Protein AF-A0A0N0D3Z8-F1 (afdb_monomer_lite)

Sequence (91 aa):
MELDKVRQEKMILENRLDKVRQNEQQSSILTSPEKNIEGNNVPNRVAGWGVQLKGNYYRLFKKIKGKVKWIHIGKKWDKNLAKKKINEFIG

Radius of gyration: 19.42 Å; chains: 1; bounding box: 47×43×44 Å

Secondary structure (DSSP, 8-state):
-HHHHHHHHHHHHHHHHHHHHHHHHHHHHTS------SSS---SEETTEEEEEETTEEEEEEEETTEEEEEEEESS--HHHHHHHHHT---

pLDDT: mean 76.92, std 18.61, range [37.0, 95.88]

Foldseek 3Di:
DVVVVVVVVVVVVVVVVVVVVVVVVVVVVVPDDPPPVVDPDDDQDAPQWGWDDDPQFIKTWDQDPNDIDIGTQGNDDDNVSVVVSVVVDDD

Structure (mmCIF, N/CA/C/O backbone):
data_AF-A0A0N0D3Z8-F1
#
_entry.id   AF-A0A0N0D3Z8-F1
#
loop_
_atom_site.group_PDB
_atom_site.id
_atom_site.type_symbol
_atom_site.label_atom_id
_atom_site.label_alt_id
_atom_site.label_comp_id
_atom_site.label_asym_id
_atom_site.label_entity_id
_atom_site.label_seq_id
_atom_site.pdbx_PDB_ins_code
_atom_site.Cartn_x
_atom_site.Cartn_y
_atom_site.Cartn_z
_atom_site.occupancy
_atom_site.B_iso_or_equiv
_atom_site.auth_seq_id
_atom_site.auth_comp_id
_atom_site.auth_asym_id
_atom_site.auth_atom_id
_atom_site.pdbx_PDB_model_num
ATOM 1 N N . MET A 1 1 ? -34.920 28.238 26.130 1.00 59.50 1 MET A N 1
ATOM 2 C CA . MET A 1 1 ? -33.477 28.491 25.925 1.00 59.50 1 MET A CA 1
ATOM 3 C C . MET A 1 1 ? -33.094 27.941 24.551 1.00 59.50 1 MET A C 1
ATOM 5 O O . MET A 1 1 ? -32.535 26.863 24.418 1.00 59.50 1 MET A O 1
ATOM 9 N N . GLU A 1 2 ? -33.558 28.627 23.510 1.00 67.50 2 GLU A N 1
ATOM 10 C CA . GLU A 1 2 ? -33.447 28.201 22.105 1.00 67.50 2 GLU A CA 1
ATOM 11 C C . GLU A 1 2 ? -32.106 28.647 21.499 1.00 67.50 2 GLU A C 1
ATOM 13 O O . GLU A 1 2 ? -31.490 27.93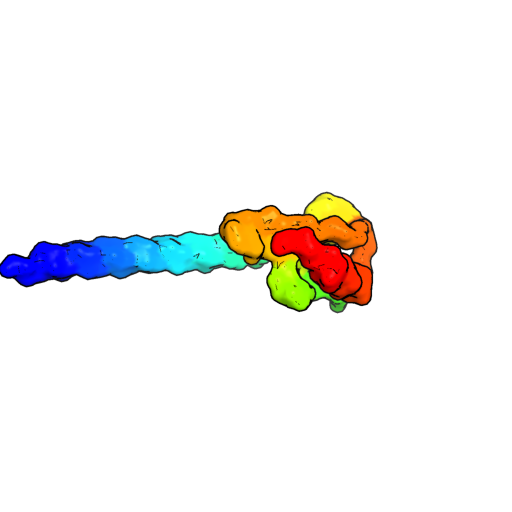6 20.712 1.00 67.50 2 GLU A O 1
ATOM 18 N N . LEU A 1 3 ? -31.583 29.769 22.004 1.00 70.56 3 LEU A N 1
ATOM 19 C CA . LEU A 1 3 ? -30.304 30.358 21.616 1.00 70.56 3 LEU A CA 1
ATOM 20 C C . LEU A 1 3 ? -29.098 29.444 21.899 1.00 70.56 3 LEU A C 1
ATOM 22 O O . LEU A 1 3 ? -28.160 29.396 21.106 1.00 70.56 3 LEU A O 1
ATOM 26 N N . ASP A 1 4 ? -29.128 28.689 23.000 1.00 74.12 4 ASP A N 1
ATOM 27 C CA . ASP A 1 4 ? -28.028 27.787 23.361 1.00 74.12 4 ASP A CA 1
ATOM 28 C C . ASP A 1 4 ? -28.010 26.508 22.521 1.00 74.12 4 ASP A C 1
ATOM 30 O O . ASP A 1 4 ? -26.934 25.996 22.213 1.00 74.12 4 ASP A O 1
ATOM 34 N N . LYS A 1 5 ? -29.175 26.043 22.049 1.00 74.50 5 LYS A N 1
ATOM 35 C CA . LYS A 1 5 ? -29.246 24.929 21.091 1.00 74.50 5 LYS A CA 1
ATOM 36 C C . LYS A 1 5 ? -28.642 25.325 19.745 1.00 74.50 5 LYS A C 1
ATOM 38 O O . LYS A 1 5 ? -27.790 24.609 19.227 1.00 74.50 5 LYS A O 1
ATOM 43 N N . VAL A 1 6 ? -28.985 26.514 19.245 1.00 74.62 6 VAL A N 1
ATOM 44 C CA . VAL A 1 6 ? -28.433 27.049 17.988 1.00 74.62 6 VAL A CA 1
ATOM 45 C C . VAL A 1 6 ? -26.913 27.239 18.078 1.00 74.62 6 VAL A C 1
ATOM 47 O O . VAL A 1 6 ? -26.188 26.938 17.128 1.00 74.62 6 VAL A O 1
ATOM 50 N N . ARG A 1 7 ? -26.392 27.681 19.232 1.00 74.56 7 ARG A N 1
ATOM 51 C CA . ARG A 1 7 ? -24.940 27.790 19.466 1.00 74.56 7 ARG A CA 1
ATOM 52 C C . ARG A 1 7 ? -24.239 26.431 19.437 1.00 74.56 7 ARG A C 1
ATOM 54 O O . ARG A 1 7 ? -23.171 26.323 18.837 1.00 74.56 7 ARG A O 1
ATOM 61 N N . GLN A 1 8 ? -24.833 25.400 20.038 1.00 73.31 8 GLN A N 1
ATOM 62 C CA . GLN A 1 8 ? -24.271 24.048 20.006 1.00 73.31 8 GLN A CA 1
ATOM 63 C C . GLN A 1 8 ? -24.292 23.443 18.600 1.00 73.31 8 GLN A C 1
ATOM 65 O O . GLN A 1 8 ? -23.293 22.871 18.163 1.00 73.31 8 GLN A O 1
ATOM 70 N N . GLU A 1 9 ? -25.387 23.610 17.861 1.00 75.31 9 GLU A N 1
ATOM 71 C CA . GLU A 1 9 ? -25.498 23.121 16.484 1.00 75.31 9 GLU A CA 1
ATOM 72 C C . GLU A 1 9 ? -24.488 23.798 15.556 1.00 75.31 9 GLU A C 1
ATOM 74 O O . GLU A 1 9 ? -23.810 23.116 14.782 1.00 75.31 9 GLU A O 1
ATOM 79 N N . LYS A 1 10 ? -24.304 25.118 15.697 1.00 77.06 10 LYS A N 1
ATOM 80 C CA . LYS A 1 10 ? -23.278 25.869 14.965 1.00 77.06 10 LYS A CA 1
ATOM 81 C C . LYS A 1 10 ? -21.873 25.329 15.253 1.00 77.06 10 LYS A C 1
ATOM 83 O O . LYS A 1 10 ? -21.127 25.056 14.317 1.00 77.06 10 LYS A O 1
ATOM 88 N N . MET A 1 11 ? -21.545 25.083 16.521 1.00 76.62 11 MET A N 1
ATOM 89 C CA . MET A 1 11 ? -20.242 24.538 16.919 1.00 76.62 11 MET A CA 1
ATOM 90 C C . MET A 1 11 ? -20.002 23.121 16.364 1.00 76.62 11 MET A C 1
ATOM 92 O O . MET A 1 11 ? -18.883 22.768 15.985 1.00 76.62 11 MET A O 1
ATOM 96 N N . ILE A 1 12 ? -21.041 22.284 16.299 1.00 79.06 12 ILE A N 1
ATOM 97 C CA . ILE A 1 12 ? -20.951 20.934 15.720 1.00 79.06 12 ILE A CA 1
ATOM 98 C C . ILE A 1 12 ? -20.744 21.006 14.202 1.00 79.06 12 ILE A C 1
ATOM 100 O O . ILE A 1 12 ? -19.940 20.242 13.659 1.00 79.06 12 ILE A O 1
ATOM 104 N N . LEU A 1 13 ? -21.451 21.908 13.520 1.00 71.31 13 LEU A N 1
ATOM 105 C CA . LEU A 1 13 ? -21.325 22.127 12.079 1.00 71.31 13 LEU A CA 1
ATOM 106 C C . LEU A 1 13 ? -19.938 22.654 11.708 1.00 71.31 13 LEU A C 1
ATOM 108 O O . LEU A 1 13 ? -19.324 22.103 10.798 1.00 71.31 13 LEU A O 1
ATOM 112 N N . GLU A 1 14 ? -19.410 23.629 12.448 1.00 72.25 14 GLU A N 1
ATOM 113 C CA . GLU A 1 14 ? -18.052 24.158 12.255 1.00 72.25 14 GLU A CA 1
ATOM 114 C C . GLU A 1 14 ? -16.996 23.055 12.430 1.00 72.25 14 GLU A C 1
ATOM 116 O O . GLU A 1 14 ? -16.176 22.837 11.541 1.00 72.25 14 GLU A O 1
ATOM 121 N N . ASN A 1 15 ? -17.107 22.236 13.483 1.00 70.81 15 ASN A N 1
ATOM 122 C CA . ASN A 1 15 ? -16.213 21.091 13.693 1.00 70.81 15 ASN A CA 1
ATOM 123 C C . ASN A 1 15 ? -16.296 20.025 12.586 1.00 70.81 15 ASN A C 1
ATOM 125 O O . ASN A 1 15 ? -15.307 19.353 12.280 1.00 70.81 15 ASN A O 1
ATOM 129 N N . ARG A 1 16 ? -17.481 19.807 12.001 1.00 72.06 16 ARG A N 1
ATOM 130 C CA . ARG A 1 16 ? -17.641 18.904 10.849 1.00 72.06 16 ARG A CA 1
ATOM 131 C C . ARG A 1 16 ? -17.014 19.508 9.596 1.00 72.06 16 ARG A C 1
ATOM 133 O O . ARG A 1 16 ? -16.348 18.780 8.862 1.00 72.06 16 ARG A O 1
ATOM 140 N N . LEU A 1 17 ? -17.185 20.812 9.386 1.00 65.88 17 LEU A N 1
ATOM 141 C CA . LEU A 1 17 ? -16.620 21.537 8.252 1.00 65.88 17 LEU A CA 1
ATOM 142 C C . LEU A 1 17 ? -15.089 21.521 8.293 1.00 65.88 17 LEU A C 1
ATOM 144 O O . LEU A 1 17 ? -14.457 21.241 7.278 1.00 65.88 17 LEU A O 1
ATOM 148 N N . ASP A 1 18 ? -14.494 21.726 9.468 1.00 68.75 18 ASP A N 1
ATOM 149 C CA . ASP A 1 18 ? -13.042 21.686 9.645 1.00 68.75 18 ASP A CA 1
ATOM 150 C C . ASP A 1 18 ? -12.468 20.289 9.400 1.00 68.75 18 ASP A C 1
ATOM 152 O O . ASP A 1 18 ? -11.424 20.152 8.764 1.00 68.75 18 ASP A O 1
ATOM 156 N N . LYS A 1 19 ? -13.176 19.225 9.801 1.00 63.41 19 LYS A N 1
ATOM 157 C CA . LYS A 1 19 ? -12.779 17.843 9.475 1.00 63.41 19 LYS A CA 1
ATOM 158 C C . LYS A 1 19 ? -12.849 17.550 7.975 1.00 63.41 19 LYS A C 1
ATOM 160 O O . LYS A 1 19 ? -11.987 16.840 7.459 1.00 63.41 19 LYS A O 1
ATOM 165 N N . VAL A 1 20 ? -13.854 18.078 7.274 1.00 65.75 20 VAL A N 1
ATOM 166 C CA . VAL A 1 20 ? -13.966 17.940 5.812 1.00 65.75 20 VAL A CA 1
ATOM 167 C C . VAL A 1 20 ? -12.861 18.733 5.115 1.00 65.75 20 VAL A C 1
ATOM 169 O O . VAL A 1 20 ? -12.157 18.159 4.290 1.00 65.75 20 VAL A O 1
ATOM 172 N N . ARG A 1 21 ? -12.612 19.984 5.521 1.00 57.72 21 ARG A N 1
ATOM 173 C CA . ARG A 1 21 ? -11.516 20.816 4.995 1.00 57.72 21 ARG A CA 1
ATOM 174 C C . ARG A 1 21 ? -10.145 20.188 5.225 1.00 57.72 21 ARG A C 1
ATOM 176 O O . ARG A 1 21 ? -9.323 20.191 4.317 1.00 57.72 21 ARG A O 1
ATOM 183 N N . GLN A 1 22 ? -9.897 19.599 6.396 1.00 55.53 22 GLN A N 1
ATOM 184 C CA . GLN A 1 22 ? -8.651 18.875 6.668 1.00 55.53 22 GLN A CA 1
ATOM 185 C C . GLN A 1 22 ? -8.510 17.615 5.803 1.00 55.53 22 GLN A C 1
ATOM 187 O O . GLN A 1 22 ? -7.410 17.317 5.342 1.00 55.53 22 GLN A O 1
ATOM 192 N N . ASN A 1 23 ? -9.605 16.895 5.536 1.00 55.25 23 ASN A N 1
ATOM 193 C CA . ASN A 1 23 ? -9.593 15.756 4.616 1.00 55.25 23 ASN A CA 1
ATOM 194 C C . ASN A 1 23 ? -9.356 16.189 3.160 1.00 55.25 23 ASN A C 1
ATOM 196 O O . ASN A 1 23 ? -8.609 15.521 2.448 1.00 55.25 23 ASN A O 1
ATOM 200 N N . GLU A 1 24 ? -9.946 17.300 2.720 1.00 52.06 24 GLU A N 1
ATOM 201 C CA . GLU A 1 24 ? -9.731 17.856 1.379 1.00 52.06 24 GLU A CA 1
ATOM 202 C C . GLU A 1 24 ? -8.317 18.414 1.215 1.00 52.06 24 GLU A C 1
ATOM 204 O O . GLU A 1 24 ? -7.683 18.147 0.199 1.00 52.06 24 GLU A O 1
ATOM 209 N N . GLN A 1 25 ? -7.769 19.089 2.230 1.00 50.59 25 GLN A N 1
ATOM 210 C CA . GLN A 1 25 ? -6.381 19.559 2.233 1.00 50.59 25 GLN A CA 1
ATOM 211 C C . GLN A 1 25 ? -5.377 18.400 2.285 1.00 50.59 25 GLN A C 1
ATOM 213 O O . GLN A 1 25 ? -4.368 18.427 1.590 1.00 50.59 25 GLN A O 1
ATOM 218 N N . GLN A 1 26 ? -5.653 17.325 3.031 1.00 47.81 26 GLN A N 1
ATOM 219 C CA . GLN A 1 26 ? -4.833 16.107 2.953 1.00 47.81 26 GLN A CA 1
ATOM 220 C C . GLN A 1 26 ? -4.952 15.412 1.593 1.00 47.81 26 GLN A C 1
ATOM 222 O O . GLN A 1 26 ? -3.979 14.822 1.122 1.00 47.81 26 GLN A O 1
ATOM 227 N N . SER A 1 27 ? -6.115 15.492 0.945 1.00 46.16 27 SER A N 1
ATOM 228 C CA . SER A 1 27 ? -6.305 14.974 -0.409 1.00 46.16 27 SER A CA 1
ATOM 229 C C . SER A 1 27 ? -5.632 15.854 -1.468 1.00 46.16 27 SER A C 1
ATOM 231 O O . SER A 1 27 ? -5.158 15.307 -2.460 1.00 46.16 27 SER A O 1
ATOM 233 N N . SER A 1 28 ? -5.530 17.171 -1.254 1.00 37.00 28 SER A N 1
ATOM 234 C CA . SER A 1 28 ? -4.879 18.109 -2.178 1.00 37.00 28 SER A CA 1
ATOM 235 C C . SER A 1 28 ? -3.354 18.158 -2.019 1.00 37.00 28 SER A C 1
ATOM 237 O O . SER A 1 28 ? -2.637 18.333 -3.000 1.00 37.00 28 SER A O 1
ATOM 239 N N . ILE A 1 29 ? -2.826 17.883 -0.821 1.00 42.16 29 ILE A N 1
ATOM 240 C CA . ILE A 1 29 ? -1.381 17.684 -0.587 1.00 42.16 29 ILE A CA 1
ATOM 241 C C . ILE A 1 29 ? -0.896 16.346 -1.187 1.00 42.16 29 ILE A C 1
ATOM 243 O O . ILE A 1 29 ? 0.290 16.165 -1.454 1.00 42.16 29 ILE A O 1
ATOM 247 N N . LEU A 1 30 ? -1.808 15.407 -1.467 1.00 45.75 30 LEU A N 1
ATOM 248 C CA . LEU A 1 30 ? -1.521 14.204 -2.260 1.00 45.75 30 LEU A CA 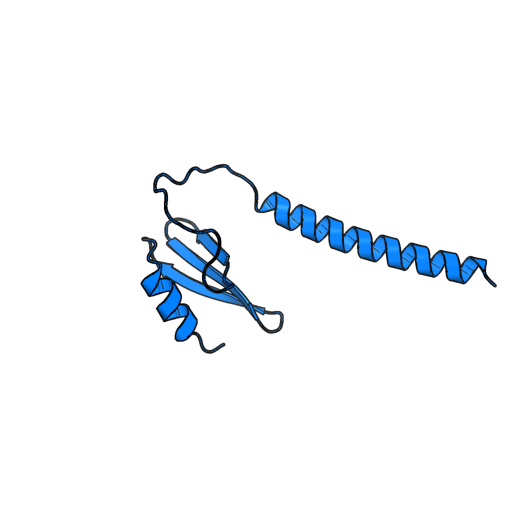1
ATOM 249 C C . LEU A 1 30 ? -1.627 14.439 -3.777 1.00 45.75 30 LEU A C 1
ATOM 251 O O . LEU A 1 30 ? -1.297 13.535 -4.546 1.00 45.75 30 LEU A O 1
ATOM 255 N N . THR A 1 31 ? -2.041 15.629 -4.217 1.00 40.19 31 THR A N 1
ATOM 256 C CA . THR A 1 31 ? -2.113 16.021 -5.630 1.00 40.19 3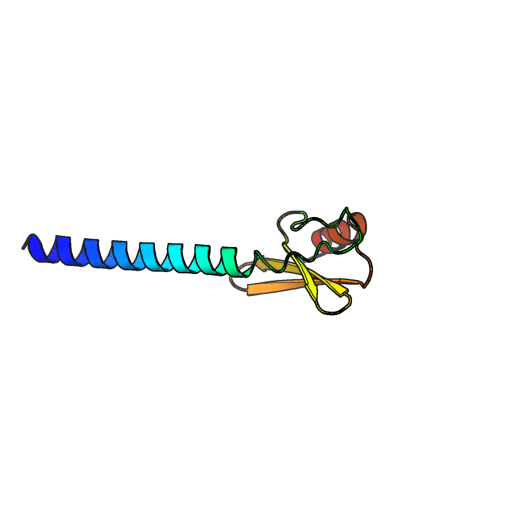1 THR A CA 1
ATOM 257 C C . THR A 1 31 ? -1.134 17.150 -5.924 1.00 40.19 31 THR A C 1
ATOM 259 O O . THR A 1 31 ? -1.544 18.281 -6.153 1.00 40.19 31 THR A O 1
ATOM 262 N N . SER A 1 32 ? 0.163 16.842 -5.867 1.00 40.12 32 SER A N 1
ATOM 263 C CA . SER A 1 32 ? 1.257 17.324 -6.745 1.00 40.12 32 SER A CA 1
ATOM 264 C C . SER A 1 32 ? 2.597 17.247 -5.981 1.00 40.12 32 SER A C 1
ATOM 266 O O . SER A 1 32 ? 2.639 17.482 -4.778 1.00 40.12 32 SER A O 1
ATOM 268 N N . PRO A 1 33 ? 3.699 16.813 -6.613 1.00 41.75 33 PRO A N 1
ATOM 269 C CA . PRO A 1 33 ? 4.076 17.184 -7.959 1.00 41.75 33 PRO A CA 1
ATOM 270 C C . PRO A 1 33 ? 3.510 16.219 -8.986 1.00 41.75 33 PRO A C 1
ATOM 272 O O . PRO A 1 33 ? 3.548 14.998 -8.824 1.00 41.75 33 PRO A O 1
ATOM 275 N N . GLU A 1 34 ? 3.043 16.811 -10.074 1.00 47.34 34 GLU A N 1
ATOM 276 C CA . GLU A 1 34 ? 3.160 16.267 -11.414 1.00 47.34 34 GLU A CA 1
ATOM 277 C C . GLU A 1 34 ? 4.604 15.789 -11.624 1.00 47.34 34 GLU A C 1
ATOM 279 O O . GLU A 1 34 ? 5.466 16.465 -12.173 1.00 47.34 34 GLU A O 1
ATOM 284 N N . LYS A 1 35 ? 4.911 14.597 -11.130 1.00 40.78 35 LYS A N 1
ATOM 285 C CA . LYS A 1 35 ? 5.870 13.745 -11.793 1.00 40.78 35 LYS A CA 1
ATOM 286 C C . LYS A 1 35 ? 5.006 12.838 -12.632 1.00 40.78 35 LYS A C 1
ATOM 288 O O . LYS A 1 35 ? 4.463 11.851 -12.141 1.00 40.78 35 LYS A O 1
ATOM 293 N N . ASN A 1 36 ? 4.885 13.202 -13.904 1.00 42.22 36 ASN A N 1
ATOM 294 C CA . ASN A 1 36 ? 4.902 12.209 -14.963 1.00 42.22 36 ASN A CA 1
ATOM 295 C C . ASN A 1 36 ? 6.105 11.305 -14.660 1.00 42.22 36 ASN A C 1
ATOM 297 O O . ASN A 1 36 ? 7.235 11.612 -15.025 1.00 42.22 36 ASN A O 1
ATOM 301 N N . ILE A 1 37 ? 5.893 10.270 -13.840 1.00 50.41 37 ILE A N 1
ATOM 302 C CA . ILE A 1 37 ? 6.872 9.214 -13.647 1.00 50.41 37 ILE A CA 1
ATOM 303 C C . ILE A 1 37 ? 6.909 8.562 -15.017 1.00 50.41 37 ILE A C 1
ATOM 305 O O . ILE A 1 37 ? 5.962 7.873 -15.395 1.00 50.41 37 ILE A O 1
ATOM 309 N N . GLU A 1 38 ? 7.947 8.879 -15.785 1.00 40.69 38 GLU A N 1
ATOM 310 C CA . GLU A 1 38 ? 8.260 8.239 -17.054 1.00 40.69 38 GLU A CA 1
ATOM 311 C C . GLU A 1 38 ? 8.078 6.722 -16.882 1.00 40.69 38 GLU A C 1
ATOM 313 O O . GLU A 1 38 ? 8.823 6.069 -16.147 1.00 40.69 38 GLU A O 1
ATOM 318 N N . GLY A 1 39 ? 6.997 6.180 -17.459 1.00 46.50 39 GLY A N 1
ATOM 319 C CA . GLY A 1 39 ? 6.584 4.791 -17.234 1.00 46.50 39 GLY A CA 1
ATOM 320 C C . GLY A 1 39 ? 5.078 4.507 -17.105 1.00 46.50 39 GLY A C 1
ATOM 321 O O . GLY A 1 39 ? 4.732 3.543 -16.434 1.00 46.50 39 GLY A O 1
ATOM 322 N N . ASN A 1 40 ? 4.191 5.316 -17.694 1.00 56.44 40 ASN A N 1
ATOM 323 C CA . ASN A 1 40 ? 2.835 5.044 -18.234 1.00 56.44 40 ASN A CA 1
ATOM 324 C C . ASN A 1 40 ? 1.825 4.033 -17.615 1.00 56.44 40 ASN A C 1
ATOM 326 O O . ASN A 1 40 ? 0.733 3.942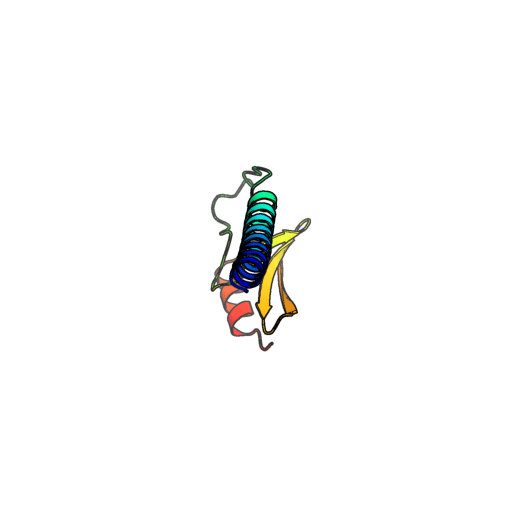 -18.160 1.00 56.44 40 ASN A O 1
ATOM 330 N N . ASN A 1 41 ? 2.066 3.279 -16.533 1.00 71.44 41 ASN A N 1
ATOM 331 C CA . ASN A 1 41 ? 1.153 2.188 -16.120 1.00 71.44 41 ASN A CA 1
ATOM 332 C C . ASN A 1 41 ? 1.096 1.866 -14.608 1.00 71.44 41 ASN A C 1
ATOM 334 O O . ASN A 1 41 ? 0.616 0.794 -14.222 1.00 71.44 41 ASN A O 1
ATOM 338 N N . VAL A 1 42 ? 1.568 2.748 -13.720 1.00 81.25 42 VAL A N 1
ATOM 339 C CA . VAL A 1 42 ? 1.456 2.519 -12.265 1.00 81.25 42 VAL A CA 1
ATOM 340 C C . VAL A 1 42 ? 0.179 3.180 -11.729 1.00 81.25 42 VAL A C 1
ATOM 342 O O . VAL A 1 42 ? 0.076 4.402 -11.760 1.00 81.25 42 VAL A O 1
ATOM 345 N N . PRO A 1 43 ? -0.811 2.417 -11.231 1.00 88.00 43 PRO A N 1
ATOM 346 C CA . PRO A 1 43 ? -2.045 2.984 -10.706 1.00 88.00 43 PRO A CA 1
ATOM 347 C C . PRO A 1 43 ? -1.826 3.609 -9.325 1.00 88.00 43 PRO A C 1
ATOM 349 O O . PRO A 1 43 ? -1.058 3.094 -8.518 1.00 88.00 43 PRO A O 1
ATOM 352 N N . ASN A 1 44 ? -2.608 4.636 -8.991 1.00 88.69 44 ASN A N 1
ATOM 353 C CA . ASN A 1 44 ? -2.604 5.240 -7.651 1.00 88.69 44 ASN A CA 1
ATOM 354 C C . ASN A 1 44 ? -3.140 4.289 -6.562 1.00 88.69 44 ASN A C 1
ATOM 356 O O . ASN A 1 44 ? -2.864 4.474 -5.374 1.00 88.69 44 ASN A O 1
ATOM 360 N N . ARG A 1 45 ? -3.936 3.276 -6.940 1.00 91.31 45 ARG A N 1
ATOM 361 C CA . ARG A 1 45 ? -4.540 2.292 -6.027 1.00 91.31 45 ARG A CA 1
ATOM 362 C C . ARG A 1 45 ? -4.628 0.895 -6.648 1.00 91.31 45 ARG A C 1
ATOM 364 O O . ARG A 1 45 ? -4.866 0.757 -7.844 1.00 91.31 45 ARG A O 1
ATOM 371 N N . VAL A 1 46 ? -4.522 -0.148 -5.820 1.00 91.44 46 VAL A N 1
ATOM 372 C CA . VAL A 1 46 ? -4.749 -1.559 -6.193 1.00 91.44 46 VAL A CA 1
ATOM 373 C C . VAL A 1 46 ? -5.512 -2.269 -5.078 1.00 91.44 46 VAL A C 1
ATOM 375 O O . VAL A 1 46 ? -5.074 -2.251 -3.935 1.00 91.44 46 VAL A O 1
ATOM 378 N N . ALA A 1 47 ? -6.653 -2.894 -5.398 1.00 88.38 47 ALA A N 1
ATOM 379 C CA . ALA A 1 47 ? -7.473 -3.670 -4.451 1.00 88.38 47 ALA A CA 1
ATOM 380 C C . ALA A 1 47 ? -7.752 -2.942 -3.110 1.00 88.38 47 ALA A C 1
ATOM 382 O O . ALA A 1 47 ? -7.699 -3.518 -2.022 1.00 88.38 47 ALA A O 1
ATOM 383 N N . GLY A 1 48 ? -8.011 -1.632 -3.179 1.00 90.06 48 GLY A N 1
ATOM 384 C CA . GLY A 1 48 ? -8.279 -0.793 -2.005 1.00 90.06 48 GLY A CA 1
ATOM 385 C C . GLY A 1 48 ? -7.047 -0.415 -1.170 1.00 90.06 48 GLY A C 1
ATOM 386 O O . GLY A 1 48 ? -7.214 0.145 -0.088 1.00 90.06 48 GLY A O 1
ATOM 387 N N . TRP A 1 49 ? -5.834 -0.702 -1.645 1.00 95.44 49 TRP A N 1
ATOM 388 C CA . TRP A 1 49 ? -4.574 -0.182 -1.110 1.00 95.44 49 TRP A CA 1
ATOM 389 C C . TRP A 1 49 ? -4.081 0.990 -1.963 1.00 95.44 49 TRP A C 1
ATOM 391 O O . TRP A 1 49 ? -4.197 0.952 -3.188 1.00 95.44 49 TRP A O 1
ATOM 401 N N . GLY A 1 50 ? -3.528 2.024 -1.333 1.00 93.94 50 GLY A N 1
ATOM 402 C CA . GLY A 1 50 ? -2.836 3.117 -2.016 1.00 93.94 50 GLY A CA 1
ATOM 403 C C . GLY A 1 50 ? -1.441 2.694 -2.459 1.00 93.94 50 GLY A C 1
ATOM 404 O O . GLY A 1 50 ? -0.776 1.948 -1.744 1.00 93.94 50 GLY A O 1
ATOM 405 N N . VAL A 1 51 ? -1.004 3.157 -3.626 1.00 93.75 51 VAL A N 1
ATOM 406 C CA . VAL A 1 51 ? 0.341 2.921 -4.161 1.00 93.75 51 VAL A CA 1
ATOM 407 C C . VAL A 1 51 ? 1.178 4.167 -3.929 1.00 93.75 51 VAL A C 1
ATOM 409 O O . VAL A 1 51 ? 0.734 5.281 -4.187 1.00 93.75 51 VAL A O 1
ATOM 412 N N . GLN A 1 52 ? 2.394 3.986 -3.427 1.00 92.94 52 GLN A N 1
ATOM 413 C CA . GLN A 1 52 ? 3.327 5.080 -3.209 1.00 92.94 52 GLN A CA 1
ATOM 414 C C . GLN A 1 52 ? 4.735 4.671 -3.627 1.00 92.94 52 GLN A C 1
ATOM 416 O O . GLN A 1 52 ? 5.226 3.617 -3.219 1.00 92.94 52 GLN A O 1
ATOM 421 N N . LEU A 1 53 ? 5.408 5.538 -4.379 1.00 90.31 53 LEU A N 1
ATOM 422 C CA . LEU A 1 53 ? 6.850 5.467 -4.582 1.00 90.31 53 LEU A CA 1
ATOM 423 C C . LEU A 1 53 ? 7.540 6.195 -3.420 1.00 90.31 53 LEU A C 1
ATOM 425 O O . LEU A 1 53 ? 7.274 7.371 -3.175 1.00 90.31 53 LEU A O 1
ATOM 429 N N . LYS A 1 54 ? 8.398 5.500 -2.669 1.00 87.12 54 LYS A N 1
ATOM 430 C CA . LYS A 1 54 ? 9.224 6.103 -1.614 1.00 87.12 54 LYS A CA 1
ATOM 431 C C . LYS A 1 54 ? 10.692 5.845 -1.926 1.00 87.12 54 LYS A C 1
ATOM 433 O O . LYS A 1 54 ? 11.153 4.709 -1.853 1.00 87.12 54 LYS A O 1
ATOM 438 N N . GLY A 1 55 ? 11.424 6.903 -2.270 1.00 88.12 55 GLY A N 1
ATOM 439 C CA . GLY A 1 55 ? 12.770 6.764 -2.824 1.00 88.12 55 GLY A CA 1
ATOM 440 C C . GLY A 1 55 ? 12.718 5.931 -4.105 1.00 88.12 55 GLY A C 1
ATOM 441 O O . GLY A 1 55 ? 11.973 6.265 -5.020 1.00 88.12 55 GLY A O 1
ATOM 442 N N . ASN A 1 56 ? 13.438 4.808 -4.122 1.00 89.44 56 ASN A N 1
ATOM 443 C CA . ASN A 1 56 ? 13.566 3.948 -5.303 1.00 89.44 56 ASN A CA 1
ATOM 444 C C . ASN A 1 56 ? 12.705 2.677 -5.234 1.00 89.44 56 ASN A C 1
ATOM 446 O O . ASN A 1 56 ? 13.001 1.714 -5.937 1.00 89.44 56 ASN A O 1
ATOM 450 N N . TYR A 1 57 ? 11.698 2.615 -4.356 1.00 91.31 57 TYR A N 1
ATOM 451 C CA . TYR A 1 57 ? 10.825 1.446 -4.240 1.00 91.31 57 TYR A CA 1
ATOM 452 C C . TYR A 1 57 ? 9.347 1.804 -4.102 1.00 91.31 57 TYR A C 1
ATOM 454 O O . TYR A 1 57 ? 8.963 2.784 -3.460 1.00 91.31 57 TYR A O 1
ATOM 462 N N . TYR A 1 58 ? 8.511 0.947 -4.673 1.00 93.44 58 TYR A N 1
ATOM 463 C CA . TYR A 1 58 ? 7.068 0.974 -4.533 1.00 93.44 58 TYR A CA 1
ATOM 464 C C . TYR A 1 58 ? 6.644 0.275 -3.244 1.00 93.44 58 TYR A C 1
ATOM 466 O O . TYR A 1 58 ? 7.134 -0.804 -2.885 1.00 93.44 58 TYR A O 1
ATOM 474 N N . ARG A 1 59 ? 5.683 0.884 -2.557 1.00 94.19 59 ARG A N 1
ATOM 475 C CA . ARG A 1 59 ? 5.001 0.321 -1.396 1.00 94.19 59 ARG A CA 1
ATOM 476 C C . ARG A 1 59 ? 3.501 0.535 -1.516 1.00 94.19 59 ARG A C 1
ATOM 478 O O . ARG A 1 59 ? 3.050 1.533 -2.073 1.00 94.19 59 ARG A O 1
ATOM 485 N N . LEU A 1 60 ? 2.744 -0.396 -0.957 1.00 95.12 60 LEU A N 1
ATOM 486 C CA . LEU A 1 60 ? 1.315 -0.251 -0.753 1.00 95.12 60 LEU A CA 1
ATOM 487 C C . LEU A 1 60 ? 1.035 0.214 0.667 1.00 95.12 60 LEU A C 1
ATOM 489 O O . LEU A 1 60 ? 1.785 -0.121 1.588 1.00 95.12 60 LEU A O 1
ATOM 493 N N . PHE A 1 61 ? -0.072 0.922 0.852 1.00 95.06 61 PHE A N 1
ATOM 494 C CA . PHE A 1 61 ? -0.541 1.320 2.170 1.00 95.06 61 PHE A CA 1
ATOM 495 C C . PHE A 1 61 ? -2.055 1.275 2.302 1.00 95.06 61 PHE A C 1
ATOM 497 O O . PHE A 1 61 ? -2.789 1.563 1.356 1.00 95.06 61 PHE A O 1
ATOM 504 N N . LYS A 1 62 ? -2.530 0.909 3.492 1.00 94.88 62 LYS A N 1
ATOM 505 C CA . LYS A 1 62 ? -3.956 0.900 3.827 1.00 94.88 62 LYS A CA 1
ATOM 506 C C . LYS A 1 62 ? -4.141 1.067 5.327 1.00 94.88 62 LYS A C 1
ATOM 508 O O . LYS A 1 62 ? -3.364 0.539 6.121 1.00 94.88 62 LYS A O 1
ATOM 513 N N . LYS A 1 63 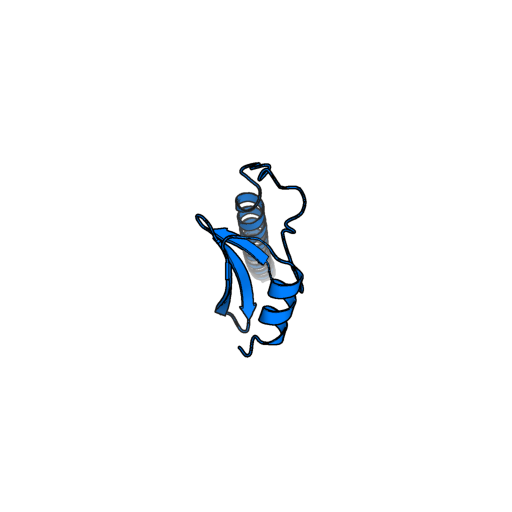? -5.178 1.803 5.724 1.00 93.25 63 LYS A N 1
ATOM 514 C CA . LYS A 1 63 ? -5.585 1.912 7.127 1.00 93.25 63 LYS A CA 1
ATOM 515 C C . LYS A 1 63 ? -6.516 0.745 7.461 1.00 93.25 63 LYS A C 1
ATOM 517 O O . LYS A 1 63 ? -7.569 0.612 6.846 1.00 93.25 63 LYS A O 1
ATOM 522 N N . ILE A 1 64 ? -6.124 -0.094 8.416 1.00 91.44 64 ILE A N 1
ATOM 523 C CA . ILE A 1 64 ? -6.891 -1.249 8.903 1.00 91.44 64 ILE A CA 1
ATOM 524 C C . ILE A 1 64 ? -7.007 -1.114 10.423 1.00 91.44 64 ILE A C 1
ATOM 526 O O . ILE A 1 64 ? -5.998 -0.940 11.107 1.00 91.44 64 ILE A O 1
ATOM 530 N N . LYS A 1 65 ? -8.238 -1.142 10.958 1.00 90.94 65 LYS A N 1
ATOM 531 C CA . LYS A 1 65 ? -8.528 -0.996 12.403 1.00 90.94 65 LYS A CA 1
ATOM 532 C C . LYS A 1 65 ? -7.789 0.192 13.050 1.00 90.94 65 LYS A C 1
ATOM 534 O O . LYS A 1 65 ? -7.151 0.068 14.089 1.00 90.94 65 LYS A O 1
ATOM 539 N N . GLY A 1 66 ? -7.804 1.346 12.377 1.00 91.75 66 GLY A N 1
ATOM 540 C CA . GLY A 1 66 ? -7.165 2.576 12.860 1.00 91.75 66 GLY A CA 1
ATOM 541 C C . GLY A 1 66 ? -5.648 2.672 12.644 1.00 91.75 66 GLY A C 1
ATOM 542 O O . GLY A 1 66 ? -5.112 3.774 12.733 1.00 91.75 66 GLY A O 1
ATOM 543 N N . LYS A 1 67 ? -4.960 1.581 12.286 1.00 91.94 67 LYS A N 1
ATOM 544 C CA . LYS A 1 67 ? -3.503 1.546 12.076 1.00 91.94 67 LYS A CA 1
ATOM 545 C C . LYS A 1 67 ? -3.160 1.521 10.588 1.00 91.94 67 LYS A C 1
ATOM 547 O O . LYS A 1 67 ? -3.830 0.855 9.803 1.00 91.94 67 LYS A O 1
ATOM 552 N N . VAL A 1 68 ? -2.108 2.232 10.186 1.00 93.25 68 VAL A N 1
ATOM 553 C CA . VAL A 1 68 ? -1.605 2.179 8.804 1.00 93.25 68 VAL A CA 1
ATOM 554 C C . VAL A 1 68 ? -0.704 0.961 8.650 1.00 93.25 68 VAL A C 1
ATOM 556 O O . VAL A 1 68 ? 0.260 0.791 9.395 1.00 93.25 68 VAL A O 1
ATOM 559 N N . LYS A 1 69 ? -1.024 0.115 7.678 1.00 93.94 69 LYS A N 1
ATOM 560 C CA . LYS A 1 69 ? -0.221 -1.035 7.277 1.00 93.94 69 LYS A CA 1
ATOM 561 C C . LYS A 1 69 ? 0.488 -0.724 5.970 1.00 93.94 69 LYS A C 1
ATOM 563 O O . LYS A 1 69 ? -0.058 -0.015 5.123 1.00 93.94 69 LYS A O 1
ATOM 568 N N . TRP A 1 70 ? 1.685 -1.276 5.817 1.00 94.62 70 TRP A N 1
ATOM 569 C CA . TRP A 1 70 ? 2.533 -1.089 4.646 1.00 94.62 70 TRP A CA 1
ATOM 570 C C . TRP A 1 70 ? 2.922 -2.445 4.073 1.00 94.62 70 TRP A C 1
ATOM 572 O O . TRP A 1 70 ? 3.250 -3.356 4.829 1.00 94.62 70 TRP A O 1
ATOM 582 N N . ILE A 1 71 ? 2.929 -2.561 2.749 1.00 94.81 71 ILE A N 1
ATOM 583 C CA . ILE A 1 71 ? 3.426 -3.747 2.047 1.00 94.81 71 ILE A CA 1
ATOM 584 C C . ILE A 1 71 ? 4.498 -3.287 1.067 1.00 94.81 71 ILE A C 1
ATOM 586 O O . ILE A 1 71 ? 4.244 -2.456 0.196 1.00 94.81 71 ILE A O 1
ATOM 590 N N . HIS A 1 72 ? 5.709 -3.815 1.202 1.00 94.31 72 HIS A N 1
ATOM 591 C CA . HIS A 1 72 ? 6.798 -3.509 0.281 1.00 94.31 72 HIS A CA 1
ATOM 592 C C . HIS A 1 72 ? 6.614 -4.282 -1.032 1.00 94.31 72 HIS A C 1
ATOM 594 O O . HIS A 1 72 ? 6.478 -5.506 -1.003 1.00 94.31 72 HIS A O 1
ATOM 600 N N . ILE A 1 73 ? 6.634 -3.599 -2.180 1.00 92.81 73 ILE A N 1
ATOM 601 C CA . ILE A 1 73 ? 6.526 -4.240 -3.501 1.00 92.81 73 ILE A CA 1
ATOM 602 C C . ILE A 1 73 ? 7.913 -4.502 -4.075 1.00 92.81 73 ILE A C 1
ATOM 604 O O . ILE A 1 73 ? 8.229 -5.660 -4.346 1.00 92.81 73 ILE A O 1
ATOM 608 N N . GLY A 1 74 ? 8.745 -3.463 -4.163 1.00 90.81 74 GLY A N 1
ATOM 609 C CA . GLY A 1 74 ? 10.098 -3.526 -4.719 1.00 90.81 74 GLY A CA 1
ATOM 610 C C . GLY A 1 74 ? 10.418 -2.315 -5.595 1.00 90.81 74 GLY A C 1
ATOM 611 O O . GLY A 1 74 ? 9.624 -1.383 -5.690 1.00 90.81 74 GLY A O 1
ATOM 612 N N . LYS A 1 75 ? 11.587 -2.320 -6.247 1.00 90.56 75 LYS A N 1
ATOM 613 C CA . LYS A 1 75 ? 12.033 -1.210 -7.116 1.00 90.56 75 LYS A CA 1
ATOM 614 C C . LYS A 1 75 ? 11.223 -1.075 -8.407 1.00 90.56 75 LYS A C 1
ATOM 616 O O . LYS A 1 75 ? 11.038 0.027 -8.907 1.00 90.56 75 LYS A O 1
ATOM 621 N N . LYS A 1 76 ? 10.740 -2.198 -8.942 1.00 90.12 76 LYS A N 1
ATOM 622 C CA . LYS A 1 76 ? 9.891 -2.254 -10.136 1.00 90.12 76 LYS A CA 1
ATOM 623 C C . LYS A 1 76 ? 8.442 -2.475 -9.723 1.00 90.12 76 LYS A C 1
ATOM 625 O O . LYS A 1 76 ? 8.171 -3.215 -8.777 1.00 90.12 76 LYS A O 1
ATOM 630 N N . TRP A 1 77 ? 7.528 -1.830 -10.435 1.00 89.94 77 TRP A N 1
ATOM 631 C CA . TRP A 1 77 ? 6.104 -2.037 -10.237 1.00 89.94 77 TRP A CA 1
ATOM 632 C C . TRP A 1 77 ? 5.647 -3.321 -10.934 1.00 89.94 77 TRP A C 1
ATOM 634 O O . TRP A 1 77 ? 5.892 -3.503 -12.123 1.00 89.94 77 TRP A O 1
ATOM 644 N N . ASP A 1 78 ? 4.952 -4.185 -10.195 1.00 89.62 78 ASP A N 1
ATOM 645 C CA . ASP A 1 78 ? 4.297 -5.380 -10.724 1.00 89.62 78 ASP A CA 1
ATOM 646 C C . ASP A 1 78 ? 2.912 -5.517 -10.077 1.00 89.62 78 ASP A C 1
ATOM 648 O O . ASP A 1 78 ? 2.769 -5.706 -8.864 1.00 89.62 78 ASP A O 1
ATOM 652 N N . LYS A 1 79 ? 1.871 -5.410 -10.909 1.00 90.12 79 LYS A N 1
ATOM 653 C CA . LYS A 1 79 ? 0.467 -5.476 -10.487 1.00 90.12 79 LYS A CA 1
ATOM 654 C C . LYS A 1 79 ? 0.077 -6.863 -9.966 1.00 90.12 79 LYS A C 1
ATOM 656 O O . LYS A 1 79 ? -0.732 -6.947 -9.041 1.00 90.12 79 LYS A O 1
ATOM 661 N N . ASN A 1 80 ? 0.620 -7.934 -10.539 1.00 91.75 80 ASN A N 1
ATOM 662 C CA . ASN A 1 80 ? 0.322 -9.304 -10.124 1.00 91.75 80 ASN A CA 1
ATOM 663 C C . ASN A 1 80 ? 0.985 -9.602 -8.780 1.00 91.75 80 ASN A C 1
ATOM 665 O O . ASN A 1 80 ? 0.324 -10.108 -7.872 1.00 91.75 80 ASN A O 1
ATOM 669 N N . LEU A 1 81 ? 2.242 -9.181 -8.611 1.00 93.44 81 LEU A N 1
ATOM 670 C CA . LEU A 1 81 ? 2.939 -9.266 -7.328 1.00 93.44 81 LEU A CA 1
ATOM 671 C C . LEU A 1 81 ? 2.222 -8.461 -6.238 1.00 93.44 81 LEU A C 1
ATOM 673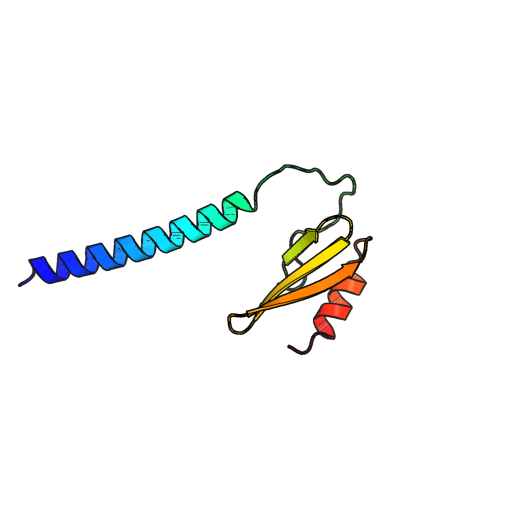 O O . LEU A 1 81 ? 2.064 -8.946 -5.118 1.00 93.44 81 LEU A O 1
ATOM 677 N N . ALA A 1 82 ? 1.754 -7.252 -6.562 1.00 93.69 82 ALA A N 1
ATOM 678 C CA . ALA A 1 82 ? 0.985 -6.427 -5.637 1.00 93.69 82 ALA A CA 1
ATOM 679 C C . ALA A 1 82 ? -0.292 -7.140 -5.173 1.00 93.69 82 ALA A C 1
ATOM 681 O O . ALA A 1 82 ? -0.529 -7.238 -3.971 1.00 93.69 82 ALA A O 1
ATOM 682 N N . LYS A 1 83 ? -1.082 -7.696 -6.101 1.00 94.06 83 LYS A N 1
ATOM 683 C CA . LYS A 1 83 ? -2.286 -8.473 -5.761 1.00 94.06 83 LYS A CA 1
ATOM 684 C C . LYS A 1 83 ? -1.963 -9.700 -4.907 1.00 94.06 83 LYS A C 1
ATOM 686 O O . LYS A 1 83 ? -2.639 -9.922 -3.910 1.00 94.06 83 LYS A O 1
ATOM 691 N N . LYS A 1 84 ? -0.917 -10.455 -5.259 1.00 95.88 84 LYS A N 1
ATOM 692 C CA . LYS A 1 84 ? -0.469 -11.627 -4.493 1.00 95.88 84 LYS A CA 1
ATOM 693 C C . LYS A 1 84 ? -0.137 -11.251 -3.047 1.00 95.88 84 LYS A C 1
ATOM 695 O O . LYS A 1 84 ? -0.719 -11.814 -2.129 1.00 95.88 84 LYS A O 1
ATOM 700 N N . LYS A 1 85 ? 0.704 -10.230 -2.846 1.00 95.19 85 LYS A N 1
ATOM 701 C CA . LYS A 1 85 ? 1.086 -9.763 -1.504 1.00 95.19 85 LYS A CA 1
ATOM 702 C C . LYS A 1 85 ? -0.090 -9.204 -0.702 1.00 95.19 85 LYS A C 1
ATOM 704 O O . LYS A 1 85 ? -0.095 -9.340 0.512 1.00 95.19 85 LYS A O 1
ATOM 709 N N . ILE A 1 86 ? -1.069 -8.572 -1.354 1.00 94.56 86 ILE A N 1
ATOM 710 C CA . ILE A 1 86 ? -2.309 -8.133 -0.694 1.00 94.56 86 ILE A CA 1
ATOM 711 C C . ILE A 1 86 ? -3.125 -9.339 -0.217 1.00 94.56 86 ILE A C 1
ATOM 713 O O . ILE A 1 86 ? -3.629 -9.310 0.898 1.00 94.56 86 ILE A O 1
ATOM 717 N N . ASN A 1 87 ? -3.253 -10.384 -1.038 1.00 93.81 87 ASN A N 1
ATOM 718 C CA . ASN A 1 87 ? -4.008 -11.587 -0.678 1.00 93.81 87 ASN A CA 1
ATOM 719 C C . ASN A 1 87 ? -3.321 -12.391 0.438 1.00 93.81 87 ASN A C 1
ATOM 721 O O . ASN A 1 87 ? -3.997 -12.955 1.288 1.00 93.81 87 ASN A O 1
ATOM 725 N N . GLU A 1 88 ? -1.988 -12.415 0.451 1.00 95.19 88 GLU A N 1
ATOM 726 C CA . GLU A 1 88 ? -1.178 -13.048 1.503 1.00 95.19 88 GLU A CA 1
ATOM 727 C C . GLU A 1 88 ? -1.076 -12.188 2.776 1.00 95.19 88 GLU A C 1
ATOM 729 O O . GLU A 1 88 ? -0.560 -12.643 3.797 1.00 95.19 88 GLU A O 1
ATOM 734 N N . PHE A 1 89 ? -1.547 -10.937 2.742 1.00 92.50 89 PHE A N 1
ATOM 735 C CA . PHE A 1 89 ? -1.473 -10.040 3.887 1.00 92.50 89 PHE A CA 1
ATOM 736 C C . PHE A 1 89 ? -2.503 -10.429 4.952 1.00 92.50 89 PHE A C 1
ATOM 738 O O . PHE A 1 89 ? -3.693 -10.137 4.834 1.00 92.50 89 PHE A O 1
ATOM 745 N N . ILE A 1 90 ? -2.020 -11.024 6.040 1.00 81.38 90 ILE A N 1
ATOM 746 C CA . ILE A 1 90 ? -2.797 -11.291 7.253 1.00 81.38 90 ILE A CA 1
ATOM 747 C C . ILE A 1 90 ? -2.493 -10.157 8.244 1.00 81.38 90 ILE A C 1
ATOM 749 O O . ILE A 1 90 ? -1.371 -10.068 8.746 1.00 81.38 90 ILE A O 1
ATOM 753 N N . GLY A 1 91 ? -3.443 -9.250 8.518 1.00 64.56 91 GLY A N 1
ATOM 754 C CA . GLY A 1 91 ? -3.167 -8.116 9.416 1.00 64.56 91 GLY A CA 1
ATOM 755 C C . GLY A 1 91 ? -4.332 -7.263 9.880 1.00 64.56 91 GLY A C 1
ATOM 756 O O . GLY A 1 91 ? -5.490 -7.510 9.483 1.00 64.56 91 GLY A O 1
#